Protein AF-A0A921V0W6-F1 (afdb_monomer_lite)

Organism: Sorghum bicolor (NCBI:txid4558)

pLDDT: mean 82.1, std 12.45, range [51.16, 97.31]

Structure (mmCIF, N/CA/C/O backbone):
data_AF-A0A921V0W6-F1
#
_entry.id   AF-A0A921V0W6-F1
#
loop_
_atom_site.group_PDB
_atom_site.id
_atom_site.type_symbol
_atom_site.label_atom_id
_atom_site.label_alt_id
_atom_site.label_comp_id
_atom_site.label_asym_id
_atom_site.label_entity_id
_atom_site.label_seq_id
_atom_site.pdbx_PDB_ins_code
_atom_site.Cartn_x
_atom_site.Cartn_y
_atom_site.Cartn_z
_atom_site.occupancy
_atom_site.B_iso_or_equiv
_atom_site.auth_seq_id
_atom_site.auth_comp_id
_atom_site.auth_asym_id
_atom_site.auth_atom_id
_atom_site.pdbx_PDB_model_num
ATOM 1 N N . MET A 1 1 ? -14.872 -1.450 12.936 1.00 90.38 1 MET A N 1
ATOM 2 C CA . MET A 1 1 ? -14.975 -0.252 12.064 1.00 90.38 1 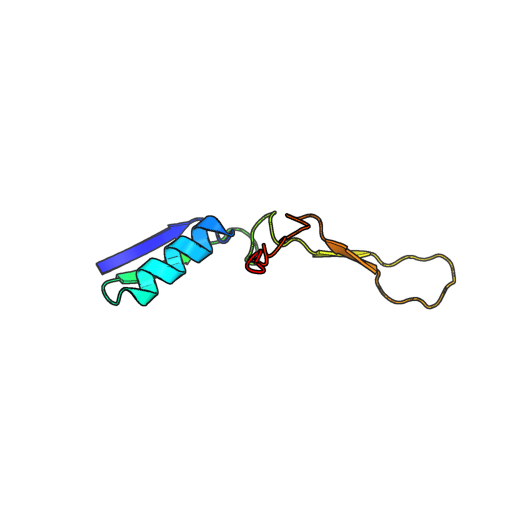MET A CA 1
ATOM 3 C C . MET A 1 1 ? -14.599 -0.630 10.632 1.00 90.38 1 MET A C 1
ATOM 5 O O . MET A 1 1 ? -13.857 -1.590 10.480 1.00 90.38 1 MET A O 1
ATOM 9 N N . ARG A 1 2 ? -15.105 0.048 9.592 1.00 95.75 2 ARG A N 1
ATOM 10 C CA . ARG A 1 2 ? -14.679 -0.170 8.191 1.00 95.75 2 ARG A CA 1
ATOM 11 C C . ARG A 1 2 ? -13.967 1.077 7.681 1.00 95.75 2 ARG A C 1
ATOM 13 O O . ARG A 1 2 ? -14.482 2.170 7.892 1.00 95.75 2 ARG A O 1
ATOM 20 N N . VAL A 1 3 ? -12.813 0.911 7.041 1.00 96.88 3 VAL A N 1
ATOM 21 C CA . VAL A 1 3 ? -11.994 2.023 6.538 1.00 96.88 3 VAL A CA 1
ATOM 22 C C . VAL A 1 3 ? -11.587 1.753 5.095 1.00 96.88 3 VAL A C 1
ATOM 24 O O . VAL A 1 3 ? -11.110 0.667 4.778 1.00 96.88 3 VAL A O 1
ATOM 27 N N . ALA A 1 4 ? -11.764 2.750 4.233 1.00 97.31 4 ALA A N 1
ATOM 28 C CA . ALA A 1 4 ? -11.225 2.747 2.881 1.00 97.31 4 ALA A CA 1
ATOM 29 C C . ALA A 1 4 ? -9.951 3.597 2.846 1.00 97.31 4 ALA A C 1
ATOM 31 O O . ALA A 1 4 ? -9.964 4.744 3.290 1.00 97.31 4 ALA A O 1
ATOM 32 N N . VAL A 1 5 ? -8.868 3.039 2.315 1.00 96.88 5 VAL A N 1
ATOM 33 C CA . VAL A 1 5 ? -7.623 3.758 2.031 1.00 96.88 5 VAL A CA 1
ATOM 34 C C . VAL A 1 5 ? -7.514 3.895 0.518 1.00 96.88 5 VAL A C 1
ATOM 36 O O . VAL A 1 5 ? -7.642 2.904 -0.195 1.00 96.88 5 VAL A O 1
ATOM 39 N N . VAL A 1 6 ? -7.318 5.115 0.021 1.00 96.38 6 VAL A N 1
ATOM 40 C CA . VAL A 1 6 ? -7.217 5.404 -1.417 1.00 96.38 6 VAL A CA 1
ATOM 41 C C . VAL A 1 6 ? -5.780 5.810 -1.735 1.00 96.38 6 VAL A C 1
ATOM 43 O O . VAL A 1 6 ? -5.269 6.766 -1.156 1.00 96.38 6 VAL A O 1
ATOM 46 N N . GLY A 1 7 ? -5.151 5.079 -2.652 1.00 93.88 7 GLY A N 1
ATOM 47 C CA . GLY A 1 7 ? -3.740 5.181 -3.013 1.00 93.88 7 GLY A CA 1
ATOM 48 C C . GLY A 1 7 ? -2.893 4.096 -2.343 1.00 93.88 7 GLY A C 1
ATOM 49 O O . GLY A 1 7 ? -2.811 4.019 -1.121 1.00 93.88 7 GLY A O 1
ATOM 50 N N . GLY A 1 8 ? -2.228 3.276 -3.151 1.00 92.38 8 GLY A N 1
ATOM 51 C CA . GLY A 1 8 ? -1.342 2.172 -2.777 1.00 92.38 8 GLY A CA 1
ATOM 52 C C . GLY A 1 8 ? 0.144 2.536 -2.753 1.00 92.38 8 GLY A C 1
ATOM 53 O O . GLY A 1 8 ? 0.984 1.642 -2.807 1.00 92.38 8 GLY A O 1
ATOM 54 N N . GLY A 1 9 ? 0.485 3.828 -2.686 1.00 90.75 9 GLY A N 1
ATOM 55 C CA . GLY A 1 9 ? 1.852 4.299 -2.430 1.00 90.75 9 GLY A CA 1
ATOM 56 C C . GLY A 1 9 ? 2.319 4.027 -0.993 1.00 90.75 9 GLY A C 1
ATOM 57 O O . GLY A 1 9 ? 1.552 3.536 -0.161 1.00 90.75 9 GLY A O 1
ATOM 58 N N . VAL A 1 10 ? 3.566 4.391 -0.671 1.00 89.38 10 VAL A N 1
ATOM 59 C CA . VAL A 1 10 ? 4.186 4.109 0.643 1.00 89.38 10 VAL A CA 1
ATOM 60 C C . VAL A 1 10 ? 3.337 4.593 1.826 1.00 89.38 10 VAL A C 1
ATOM 62 O O . VAL A 1 10 ? 3.144 3.857 2.793 1.00 89.38 10 VAL A O 1
ATOM 65 N N . ALA A 1 11 ? 2.760 5.793 1.728 1.00 91.00 11 ALA A N 1
ATOM 66 C CA . ALA A 1 11 ? 1.924 6.365 2.781 1.00 91.00 11 ALA A CA 1
ATOM 67 C C . ALA A 1 11 ? 0.604 5.597 2.965 1.00 91.00 11 ALA A C 1
ATOM 69 O O . ALA A 1 11 ? 0.202 5.318 4.094 1.00 91.00 11 ALA A O 1
ATOM 70 N N . GLY A 1 12 ? -0.054 5.222 1.865 1.00 94.06 12 GLY A N 1
ATOM 71 C CA . GLY A 1 12 ? -1.310 4.474 1.906 1.00 94.06 12 GLY A CA 1
ATOM 72 C C . GLY A 1 12 ? -1.119 3.053 2.430 1.00 94.06 12 GLY A C 1
ATOM 73 O O . GLY A 1 12 ? -1.883 2.603 3.282 1.00 94.06 12 GLY A O 1
ATOM 74 N N . LEU A 1 13 ? -0.045 2.378 2.012 1.00 94.25 13 LEU A N 1
ATOM 75 C CA . LEU A 1 13 ? 0.330 1.067 2.543 1.00 94.25 13 LEU A CA 1
ATOM 76 C C . LEU A 1 13 ? 0.660 1.131 4.038 1.00 94.25 13 LEU A C 1
ATOM 78 O O . LEU A 1 13 ? 0.184 0.285 4.793 1.00 94.25 13 LEU A O 1
ATOM 82 N N . ALA A 1 14 ? 1.408 2.144 4.485 1.00 94.12 14 ALA A N 1
ATOM 83 C CA . ALA A 1 14 ? 1.710 2.337 5.902 1.00 94.12 14 ALA A CA 1
ATOM 84 C C . ALA A 1 14 ? 0.437 2.578 6.733 1.00 94.12 14 ALA A C 1
ATOM 86 O O . ALA A 1 14 ? 0.249 1.948 7.774 1.00 94.12 14 ALA A O 1
ATOM 87 N N . ALA A 1 15 ? -0.470 3.433 6.248 1.00 94.62 15 ALA A N 1
ATOM 88 C CA . ALA A 1 15 ? -1.743 3.703 6.910 1.00 94.62 15 ALA A CA 1
ATOM 89 C C . ALA A 1 15 ? -2.627 2.449 6.983 1.00 94.62 15 ALA A C 1
ATOM 91 O O . ALA A 1 15 ? -3.139 2.113 8.051 1.00 94.62 15 ALA A O 1
ATOM 92 N N . ALA A 1 16 ? -2.779 1.726 5.869 1.00 95.50 16 ALA A N 1
ATOM 93 C CA . ALA A 1 16 ? -3.555 0.493 5.823 1.00 95.50 16 ALA A CA 1
ATOM 94 C C . ALA A 1 16 ? -2.976 -0.581 6.754 1.00 95.50 16 ALA A C 1
ATOM 96 O O . ALA A 1 16 ? -3.732 -1.246 7.464 1.00 95.50 16 ALA A O 1
ATOM 97 N N . HIS A 1 17 ? -1.646 -0.714 6.786 1.00 94.81 17 HIS A N 1
ATOM 98 C CA . HIS A 1 17 ? -0.950 -1.660 7.650 1.00 94.81 17 HIS A CA 1
ATOM 99 C C . HIS A 1 17 ? -1.208 -1.366 9.128 1.00 94.81 17 HIS A C 1
ATOM 101 O O . HIS A 1 17 ? -1.624 -2.260 9.862 1.00 94.81 17 HIS A O 1
ATOM 107 N N . GLU A 1 18 ? -1.024 -0.119 9.562 1.00 95.81 18 GLU A N 1
ATOM 108 C CA . GLU A 1 18 ? -1.196 0.242 10.969 1.00 95.81 18 GLU A CA 1
ATOM 109 C C . GLU A 1 18 ? -2.659 0.121 11.417 1.00 95.81 18 GLU A C 1
ATOM 111 O O . GLU A 1 18 ? -2.949 -0.431 12.482 1.00 95.81 18 GLU A O 1
ATOM 116 N N . LEU A 1 19 ? -3.603 0.541 10.567 1.00 94.38 19 LEU A N 1
ATOM 117 C CA . LEU A 1 19 ? -5.034 0.394 10.832 1.00 94.38 19 LEU A CA 1
ATOM 118 C C . LEU A 1 19 ? -5.445 -1.078 10.955 1.00 94.38 19 LEU A C 1
ATOM 120 O O . LEU A 1 19 ? -6.166 -1.425 11.891 1.00 94.38 19 LEU A O 1
ATOM 124 N N . ALA A 1 20 ? -4.968 -1.947 10.061 1.00 92.88 20 ALA A N 1
ATOM 125 C CA . ALA A 1 20 ? -5.251 -3.379 10.125 1.00 92.88 20 ALA A CA 1
ATOM 126 C C . ALA A 1 20 ? -4.609 -4.032 11.360 1.00 92.88 20 ALA A C 1
ATOM 128 O O . ALA A 1 20 ? -5.251 -4.819 12.057 1.00 92.88 20 ALA A O 1
ATOM 129 N N . ARG A 1 21 ? -3.360 -3.664 11.675 1.00 94.38 21 ARG A N 1
ATOM 130 C CA . ARG A 1 21 ? -2.595 -4.196 12.812 1.00 94.38 21 ARG A CA 1
ATOM 131 C C . ARG A 1 21 ? -3.198 -3.810 14.163 1.00 94.38 21 ARG A C 1
ATOM 133 O O . ARG A 1 21 ? -3.124 -4.594 15.104 1.00 94.38 21 ARG A O 1
ATOM 140 N N . SER A 1 22 ? -3.820 -2.635 14.261 1.00 91.50 22 SER A N 1
ATOM 141 C CA . SER A 1 22 ? -4.495 -2.172 15.482 1.00 91.50 22 SER A CA 1
ATOM 142 C C . SER A 1 22 ? -5.709 -3.026 15.894 1.00 91.50 22 SER A C 1
ATOM 144 O O . SER A 1 22 ? -6.202 -2.890 17.011 1.00 91.50 22 SER A O 1
ATOM 146 N N . GLY A 1 23 ? -6.215 -3.899 15.009 1.00 83.75 23 GLY A N 1
ATOM 147 C CA . GLY A 1 23 ? -7.301 -4.846 15.297 1.00 83.75 23 GLY A CA 1
ATOM 148 C C . GLY A 1 23 ? -8.713 -4.243 15.355 1.00 83.75 23 GLY A C 1
ATOM 149 O O . GLY A 1 23 ? -9.685 -4.984 15.478 1.00 83.75 23 GLY A O 1
ATOM 150 N N . GLY A 1 24 ? -8.862 -2.918 15.239 1.00 88.94 24 GLY A N 1
ATOM 151 C CA . GLY A 1 24 ? -10.162 -2.228 15.323 1.00 88.94 24 GLY A CA 1
ATOM 152 C C . GLY A 1 24 ? -10.868 -1.979 13.982 1.00 88.94 24 GLY A C 1
ATOM 153 O O . GLY A 1 24 ? -12.053 -1.607 13.949 1.00 88.94 24 GLY A O 1
ATOM 154 N N . ALA A 1 25 ? -10.165 -2.166 12.863 1.00 92.38 25 ALA A N 1
ATOM 155 C CA . ALA A 1 25 ? -10.627 -1.773 11.537 1.00 92.38 25 ALA A CA 1
ATOM 156 C C . ALA A 1 25 ? -10.511 -2.905 10.506 1.00 92.38 25 ALA A C 1
ATOM 158 O O . ALA A 1 25 ? -9.463 -3.521 10.346 1.00 92.38 25 ALA A O 1
ATOM 159 N N . LEU A 1 26 ? -11.590 -3.117 9.751 1.00 95.69 26 LEU A N 1
ATOM 160 C CA . LEU A 1 26 ? -11.566 -3.825 8.478 1.00 95.69 26 LEU A CA 1
ATOM 161 C C . LEU A 1 26 ? -11.196 -2.810 7.393 1.00 95.69 26 LEU A C 1
ATOM 163 O O . LEU A 1 26 ? -11.967 -1.880 7.136 1.00 95.69 26 LEU A O 1
ATOM 167 N N . VAL A 1 27 ? -10.019 -2.975 6.796 1.00 97.25 27 VAL A N 1
ATOM 168 C CA . VAL A 1 27 ? -9.445 -2.020 5.841 1.00 97.25 27 VAL A CA 1
ATOM 169 C C . VAL A 1 27 ? -9.599 -2.533 4.409 1.00 97.25 27 VAL A C 1
ATOM 171 O O . VAL A 1 27 ? -9.323 -3.698 4.132 1.00 97.25 27 VAL A O 1
ATOM 174 N N . THR A 1 28 ? -10.007 -1.659 3.492 1.00 97.31 28 THR A N 1
ATOM 175 C CA . THR A 1 28 ? -9.966 -1.899 2.043 1.00 97.31 28 THR A CA 1
ATOM 176 C C . THR A 1 28 ? -9.072 -0.849 1.394 1.00 97.31 28 THR A C 1
ATOM 178 O O . THR A 1 28 ? -9.323 0.344 1.547 1.00 97.31 28 THR A O 1
ATOM 181 N N . LEU A 1 29 ? -8.027 -1.288 0.694 1.00 95.81 29 LEU A N 1
ATOM 182 C CA . LEU A 1 29 ? -7.113 -0.427 -0.054 1.00 95.81 29 LEU A CA 1
ATOM 183 C C . LEU A 1 29 ? -7.540 -0.383 -1.524 1.00 95.81 29 LEU A C 1
ATOM 185 O O . LEU A 1 29 ? -7.725 -1.433 -2.135 1.00 95.81 29 LEU A O 1
ATOM 189 N N . TYR A 1 30 ? -7.660 0.816 -2.083 1.00 96.06 30 TYR A N 1
ATOM 190 C CA . TYR A 1 30 ? -7.932 1.047 -3.497 1.00 96.06 30 TYR A CA 1
ATOM 191 C C . TYR A 1 30 ? -6.717 1.702 -4.147 1.00 96.06 30 TYR A C 1
ATOM 193 O O . TYR A 1 30 ? -6.271 2.754 -3.697 1.00 96.06 30 TYR A O 1
ATOM 201 N N . GLU A 1 31 ? -6.210 1.105 -5.218 1.00 94.50 31 GLU A N 1
ATOM 202 C CA . GLU A 1 31 ? -5.177 1.673 -6.085 1.00 94.50 31 GLU A CA 1
ATOM 203 C C . GLU A 1 31 ? -5.729 1.723 -7.512 1.00 94.50 31 GLU A C 1
ATOM 205 O O . GLU A 1 31 ? -6.510 0.861 -7.913 1.00 94.50 31 GLU A O 1
ATOM 210 N N . LYS A 1 32 ? -5.392 2.788 -8.240 1.00 93.44 32 LYS A N 1
ATOM 211 C CA . LYS A 1 32 ? -5.818 2.997 -9.623 1.00 93.44 32 LYS A CA 1
ATOM 212 C C . LYS A 1 32 ? -5.048 2.085 -10.576 1.00 93.44 32 LYS A C 1
ATOM 214 O O . LYS A 1 32 ? -5.617 1.624 -11.561 1.00 93.44 32 LYS A O 1
ATOM 219 N N . GLU A 1 33 ? -3.765 1.887 -10.304 1.00 88.56 33 GLU A N 1
ATOM 220 C CA . GLU A 1 33 ? -2.874 1.065 -11.114 1.00 88.56 33 GLU A CA 1
ATOM 221 C C . GLU A 1 33 ? -2.958 -0.425 -10.729 1.00 88.56 33 GLU A C 1
ATOM 223 O O . GLU A 1 33 ? -3.450 -0.801 -9.665 1.00 88.56 33 GLU A O 1
ATOM 228 N N . ASP A 1 34 ? -2.431 -1.295 -11.587 1.00 88.38 34 ASP A N 1
ATOM 229 C CA . ASP A 1 34 ? -2.360 -2.750 -11.384 1.00 88.38 34 ASP A CA 1
ATOM 230 C C . ASP A 1 34 ? -1.253 -3.188 -10.405 1.00 88.38 34 ASP A C 1
ATOM 232 O O . ASP A 1 34 ? -1.019 -4.380 -10.194 1.00 88.38 34 ASP A O 1
ATOM 236 N N . ARG A 1 35 ? -0.573 -2.220 -9.787 1.00 84.31 35 ARG A N 1
ATOM 237 C CA . ARG A 1 35 ? 0.609 -2.424 -8.951 1.00 84.31 35 ARG A CA 1
ATOM 238 C C . ARG A 1 35 ? 0.603 -1.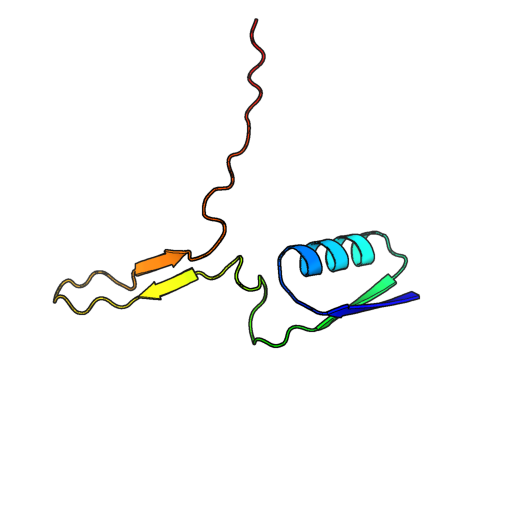526 -7.719 1.00 84.31 35 ARG A C 1
ATOM 240 O O . ARG A 1 35 ? 0.191 -0.370 -7.765 1.00 84.31 35 ARG A O 1
ATOM 247 N N . LEU A 1 36 ? 1.132 -2.059 -6.622 1.00 85.31 36 LEU A N 1
ATOM 248 C CA . LEU A 1 36 ? 1.323 -1.338 -5.364 1.00 85.31 36 LEU A CA 1
ATOM 249 C C . LEU A 1 36 ? 2.683 -0.622 -5.333 1.00 85.31 36 LEU A C 1
ATOM 251 O O . LEU A 1 36 ? 3.583 -0.935 -6.107 1.00 85.31 36 LEU A O 1
ATOM 255 N N . GLY A 1 37 ? 2.835 0.328 -4.411 1.00 80.81 37 GLY A N 1
ATOM 256 C CA . GLY A 1 37 ? 4.066 1.092 -4.189 1.00 80.81 37 GLY A CA 1
ATOM 257 C C . GLY A 1 37 ? 4.091 2.475 -4.849 1.00 80.81 37 GLY A C 1
ATOM 258 O O . GLY A 1 37 ? 4.968 3.280 -4.546 1.00 80.81 37 GLY A O 1
ATOM 259 N N . GLY A 1 38 ? 3.094 2.808 -5.676 1.00 77.75 38 GLY A N 1
ATOM 260 C CA . GLY A 1 38 ? 2.971 4.124 -6.309 1.00 77.75 38 GLY A CA 1
ATOM 261 C C . GLY A 1 38 ? 4.120 4.441 -7.279 1.00 77.75 38 GLY A C 1
ATOM 262 O O . GLY A 1 38 ? 4.682 3.553 -7.924 1.00 77.75 38 GLY A O 1
ATOM 263 N N . TYR A 1 39 ? 4.471 5.725 -7.402 1.00 67.94 39 TYR A N 1
ATOM 264 C CA . TYR A 1 39 ? 5.690 6.150 -8.110 1.00 67.94 39 TYR A CA 1
ATOM 265 C C . TYR A 1 39 ? 6.972 5.832 -7.320 1.00 67.94 39 TYR A C 1
ATOM 267 O O . TYR A 1 39 ? 8.052 5.828 -7.903 1.00 67.94 39 TYR A O 1
ATOM 275 N N . ASP A 1 40 ? 6.847 5.524 -6.027 1.00 63.53 40 ASP A N 1
ATOM 276 C CA . ASP A 1 40 ? 7.946 5.368 -5.069 1.00 63.53 40 ASP A CA 1
ATOM 277 C C . ASP A 1 40 ? 8.493 3.928 -4.969 1.00 63.53 40 ASP A C 1
ATOM 279 O O . ASP A 1 40 ? 9.377 3.675 -4.153 1.00 63.53 40 ASP A O 1
ATOM 283 N N . ALA A 1 41 ? 8.004 2.984 -5.783 1.00 63.12 41 ALA A N 1
ATOM 284 C CA . ALA A 1 41 ? 8.574 1.633 -5.924 1.00 63.12 41 ALA A CA 1
ATOM 285 C C . ALA A 1 41 ? 8.549 1.128 -7.385 1.00 63.12 41 ALA A C 1
ATOM 287 O O . ALA A 1 41 ? 8.162 -0.000 -7.690 1.00 63.12 41 ALA A O 1
ATOM 288 N N . ARG A 1 42 ? 8.886 2.005 -8.328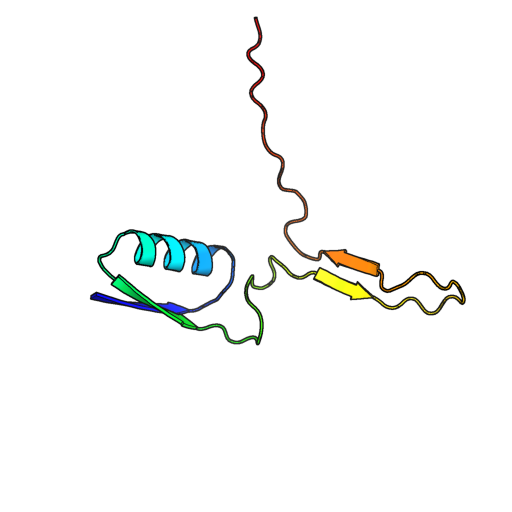 1.00 70.50 42 ARG A N 1
ATOM 289 C CA . ARG A 1 42 ? 8.898 1.769 -9.767 1.00 70.50 42 ARG A CA 1
ATOM 290 C C . ARG A 1 42 ? 10.279 1.294 -10.213 1.00 70.50 42 ARG A C 1
ATOM 292 O O . ARG A 1 42 ? 11.090 2.092 -10.670 1.00 70.50 42 ARG A O 1
ATOM 299 N N . THR A 1 43 ? 10.486 -0.015 -10.200 1.00 74.38 43 THR A N 1
ATOM 300 C CA . THR A 1 43 ? 11.548 -0.646 -10.992 1.00 74.38 43 THR A CA 1
ATOM 301 C C . THR A 1 43 ? 11.056 -0.864 -12.425 1.00 74.38 43 THR A C 1
ATOM 303 O O . THR A 1 43 ? 9.919 -1.290 -12.644 1.00 74.38 43 THR A O 1
ATOM 306 N N . MET A 1 44 ? 11.876 -0.502 -13.407 1.00 75.69 44 MET A N 1
ATOM 307 C CA . MET A 1 44 ? 11.625 -0.700 -14.830 1.00 75.69 44 MET A CA 1
ATOM 308 C C . MET A 1 44 ? 12.686 -1.610 -15.431 1.00 75.69 44 MET A C 1
ATOM 310 O O . MET A 1 44 ? 13.878 -1.376 -15.250 1.00 75.69 44 MET A O 1
ATOM 314 N N . ASP A 1 45 ? 12.234 -2.595 -16.197 1.00 81.94 45 ASP A N 1
ATOM 315 C CA . ASP A 1 45 ? 13.105 -3.511 -16.920 1.00 81.94 45 ASP A CA 1
ATOM 316 C C . ASP A 1 45 ? 13.347 -2.945 -18.317 1.00 81.94 45 ASP A C 1
ATOM 318 O O . ASP A 1 45 ? 12.417 -2.814 -19.118 1.00 81.94 45 ASP A O 1
ATOM 322 N N . ILE A 1 46 ? 14.592 -2.572 -18.604 1.00 83.06 46 ILE A N 1
ATOM 323 C CA . ILE A 1 46 ? 14.999 -2.069 -19.914 1.00 83.06 46 ILE A CA 1
ATOM 324 C C . ILE A 1 46 ? 15.740 -3.174 -20.650 1.00 83.06 46 ILE A C 1
ATOM 326 O O . ILE A 1 46 ? 16.806 -3.620 -20.229 1.00 83.06 46 ILE A O 1
ATOM 330 N N . VAL A 1 47 ? 15.176 -3.603 -21.775 1.00 82.56 47 VAL A N 1
ATOM 331 C CA . VAL A 1 47 ? 15.877 -4.470 -22.722 1.00 82.56 47 VAL A CA 1
ATOM 332 C C . VAL A 1 47 ? 16.801 -3.590 -23.554 1.00 82.56 47 VAL A C 1
ATOM 334 O O . VAL A 1 47 ? 16.340 -2.666 -24.225 1.00 82.56 47 VAL A O 1
ATOM 337 N N . ILE A 1 48 ? 18.101 -3.861 -23.482 1.00 81.56 48 ILE A N 1
ATOM 338 C CA . ILE A 1 48 ? 19.108 -3.193 -24.303 1.00 81.56 48 ILE A CA 1
ATOM 339 C C . ILE A 1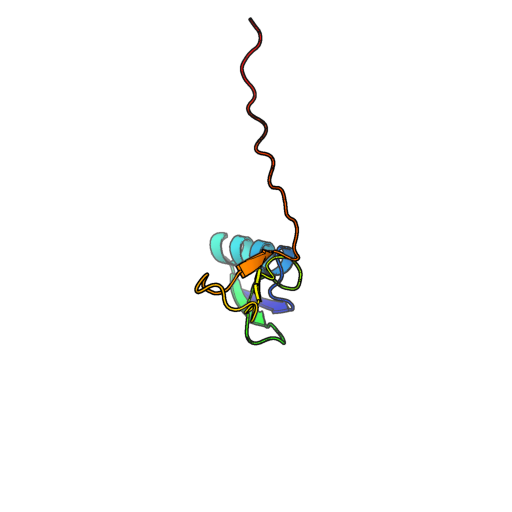 48 ? 19.399 -4.110 -25.488 1.00 81.56 48 ILE A C 1
ATOM 341 O O . ILE A 1 48 ? 19.838 -5.240 -25.303 1.00 81.56 48 ILE A O 1
ATOM 345 N N . ASP A 1 49 ? 19.129 -3.627 -26.696 1.00 78.38 49 ASP A N 1
ATOM 346 C CA . ASP A 1 49 ? 19.489 -4.315 -27.937 1.00 78.38 49 ASP A CA 1
ATOM 347 C C . ASP A 1 49 ? 20.790 -3.714 -28.483 1.00 78.38 49 ASP A C 1
ATOM 349 O O . ASP A 1 49 ? 20.786 -2.849 -29.358 1.00 78.38 49 ASP A O 1
ATOM 353 N N . ASP A 1 50 ? 21.915 -4.098 -27.877 1.00 80.12 50 ASP A N 1
ATOM 354 C CA . ASP A 1 50 ? 23.266 -3.684 -28.286 1.00 80.12 50 ASP A CA 1
ATOM 355 C C . ASP A 1 50 ? 24.110 -4.854 -28.825 1.00 80.12 50 ASP A C 1
ATOM 357 O O . ASP A 1 50 ? 25.315 -4.720 -29.050 1.00 80.12 50 ASP A O 1
ATOM 361 N N . GLY A 1 51 ? 23.483 -6.014 -29.048 1.00 73.88 51 GLY A N 1
ATOM 362 C CA . GLY A 1 51 ? 24.158 -7.246 -29.454 1.00 73.88 51 GLY A CA 1
ATOM 363 C C . GLY A 1 51 ? 24.905 -7.968 -28.325 1.00 73.88 51 GLY A C 1
ATOM 364 O O . GLY A 1 51 ? 25.477 -9.031 -28.576 1.00 73.88 51 GLY A O 1
ATOM 365 N N . SER A 1 52 ? 24.894 -7.450 -27.090 1.00 70.19 52 SER A N 1
ATOM 366 C CA . SER A 1 52 ? 25.341 -8.180 -25.904 1.00 70.19 52 SER A CA 1
ATOM 367 C C . SER A 1 52 ? 24.177 -8.988 -25.319 1.00 70.19 52 SER A C 1
ATOM 369 O O . SER A 1 52 ? 23.074 -8.485 -25.134 1.00 70.19 52 SER A O 1
ATOM 371 N N . SER A 1 53 ? 24.392 -10.268 -25.006 1.00 63.91 53 SER A N 1
ATOM 372 C CA . SER A 1 53 ? 23.352 -11.146 -24.431 1.00 63.91 53 SER A CA 1
ATOM 373 C C . SER A 1 53 ? 23.071 -10.869 -22.947 1.00 63.91 53 SER A C 1
ATOM 375 O O . SER A 1 53 ? 22.728 -11.778 -22.188 1.00 63.91 53 SER A O 1
ATOM 377 N N . THR A 1 54 ? 23.272 -9.636 -22.499 1.00 67.56 54 THR A N 1
ATOM 378 C CA . THR A 1 54 ? 23.038 -9.242 -21.115 1.00 67.56 54 THR A CA 1
ATOM 379 C C . THR A 1 54 ? 21.531 -9.053 -20.971 1.00 67.56 54 THR A C 1
ATOM 381 O O . THR A 1 54 ? 20.938 -8.282 -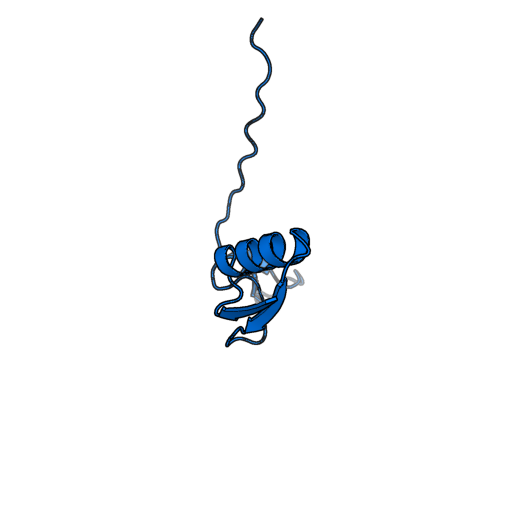21.714 1.00 67.56 54 THR A O 1
ATOM 384 N N . GLY A 1 55 ? 20.877 -9.823 -20.099 1.00 79.31 55 GLY A N 1
ATOM 385 C CA . GLY A 1 55 ? 19.424 -9.750 -19.907 1.00 79.31 55 GLY A CA 1
ATOM 386 C C . GLY A 1 55 ? 18.917 -8.349 -19.505 1.00 79.31 55 GLY A C 1
ATOM 387 O O . GLY A 1 55 ? 19.697 -7.401 -19.417 1.00 79.31 55 GLY A O 1
ATOM 388 N N . PRO A 1 56 ? 17.607 -8.203 -19.233 1.00 82.38 56 PRO A N 1
ATOM 389 C CA . PRO A 1 56 ? 17.006 -6.911 -18.910 1.00 82.38 56 PRO A CA 1
ATOM 390 C C . PRO A 1 56 ? 17.753 -6.177 -17.789 1.00 82.38 56 PRO A C 1
ATOM 392 O O . PRO A 1 56 ? 18.090 -6.763 -16.760 1.00 82.38 56 PRO A O 1
ATOM 395 N N . VAL A 1 57 ? 17.990 -4.881 -17.984 1.00 84.31 57 VAL A N 1
ATOM 396 C CA . VAL A 1 57 ? 18.581 -4.008 -16.971 1.00 84.31 57 VAL A CA 1
ATOM 397 C C . VAL A 1 57 ? 17.468 -3.447 -16.099 1.00 84.31 57 VAL A C 1
ATOM 399 O O . VAL A 1 57 ? 16.592 -2.730 -16.580 1.00 84.31 57 VAL A O 1
ATOM 402 N N . HIS A 1 58 ? 17.519 -3.757 -14.808 1.00 82.75 58 HIS A N 1
ATOM 403 C CA . HIS A 1 58 ? 16.571 -3.252 -13.820 1.00 82.75 58 HIS A CA 1
ATOM 404 C C . HIS A 1 58 ? 16.971 -1.837 -13.374 1.00 82.75 58 HIS A C 1
ATOM 406 O O . HIS A 1 58 ? 18.032 -1.647 -12.778 1.00 82.75 58 HIS A O 1
ATOM 412 N N . ILE A 1 59 ? 16.121 -0.844 -13.641 1.00 79.81 59 ILE A N 1
ATOM 413 C CA . ILE A 1 59 ? 16.311 0.552 -13.229 1.00 79.81 59 ILE A CA 1
ATOM 414 C C . ILE A 1 59 ? 15.236 0.930 -12.221 1.00 79.81 59 ILE A C 1
ATOM 416 O O . ILE A 1 59 ? 14.054 0.977 -12.554 1.00 79.81 59 ILE A O 1
ATOM 420 N N . ASP A 1 60 ? 15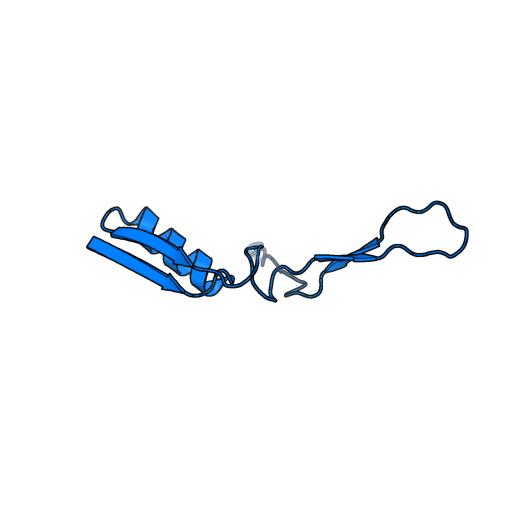.643 1.245 -10.996 1.00 79.88 60 ASP A N 1
ATOM 421 C CA . ASP A 1 60 ? 14.741 1.837 -10.014 1.00 79.88 60 ASP A CA 1
ATOM 422 C C . ASP A 1 60 ? 14.555 3.330 -10.308 1.00 79.88 60 ASP A C 1
ATOM 424 O O . ASP A 1 60 ? 15.528 4.041 -10.532 1.00 79.88 60 ASP A O 1
ATOM 428 N N . LEU A 1 61 ? 13.314 3.808 -10.353 1.00 73.69 61 LEU A N 1
ATOM 429 C CA . LEU A 1 61 ? 12.966 5.215 -10.598 1.00 73.69 61 LEU A CA 1
ATOM 430 C C . LEU A 1 61 ? 12.410 5.890 -9.343 1.00 73.69 61 LEU A C 1
ATOM 432 O O . LEU A 1 61 ? 11.711 6.902 -9.426 1.00 73.69 61 LEU A O 1
ATOM 436 N N . SER A 1 62 ? 12.674 5.297 -8.188 1.00 71.75 62 SER A N 1
ATOM 437 C CA . SER A 1 62 ? 12.013 5.631 -6.943 1.00 71.75 62 SER A CA 1
ATOM 438 C C . SER A 1 62 ? 13.001 6.127 -5.900 1.00 71.75 62 SER A C 1
ATOM 440 O O . SER A 1 62 ? 14.054 6.646 -6.251 1.00 71.75 62 SER A O 1
ATOM 442 N N . LEU A 1 63 ? 12.652 6.106 -4.611 1.00 65.94 63 LEU A N 1
ATOM 443 C CA . LEU A 1 63 ? 13.484 6.671 -3.551 1.00 65.94 63 LEU A CA 1
ATOM 444 C C . LEU A 1 63 ? 14.720 5.775 -3.340 1.00 65.94 63 LEU A C 1
ATOM 446 O O . LEU A 1 63 ? 14.733 4.867 -2.516 1.00 65.94 63 LEU A O 1
ATOM 450 N N . MET A 1 64 ? 15.752 6.033 -4.141 1.00 65.31 64 MET A N 1
ATOM 451 C CA . MET A 1 64 ? 16.827 5.092 -4.484 1.00 65.31 64 MET A CA 1
ATOM 452 C C . MET A 1 64 ? 17.741 4.684 -3.321 1.00 65.31 64 MET A C 1
ATOM 454 O O . MET A 1 64 ? 18.576 3.796 -3.474 1.00 65.31 64 MET A O 1
ATOM 458 N N . VAL A 1 65 ? 17.653 5.342 -2.161 1.00 68.44 65 VAL A N 1
ATOM 459 C CA . VAL A 1 65 ? 18.596 5.114 -1.062 1.00 68.44 65 VAL A CA 1
ATOM 460 C C . VAL A 1 65 ? 17.883 5.116 0.284 1.00 68.44 65 VAL A C 1
ATOM 462 O O . VAL A 1 65 ? 17.529 6.162 0.825 1.00 68.44 65 VAL A O 1
ATOM 465 N N . PHE A 1 66 ? 17.762 3.929 0.882 1.00 67.38 66 PHE A N 1
ATOM 466 C CA . PHE A 1 66 ? 17.512 3.777 2.312 1.00 67.38 66 PHE A CA 1
ATOM 467 C C . PHE A 1 66 ? 18.852 3.655 3.043 1.00 67.38 66 PHE A C 1
ATOM 469 O O . PHE A 1 66 ? 19.454 2.582 3.106 1.00 67.38 66 PHE A O 1
ATOM 476 N N . ASN A 1 67 ? 19.342 4.761 3.602 1.00 74.56 67 ASN A N 1
ATOM 477 C CA . ASN A 1 67 ? 20.552 4.729 4.415 1.00 74.56 67 ASN A CA 1
ATOM 478 C C . ASN A 1 67 ? 20.202 4.344 5.861 1.00 74.56 67 ASN A C 1
ATOM 480 O O . ASN A 1 67 ? 19.694 5.161 6.630 1.00 74.56 67 ASN A O 1
ATOM 484 N N . ARG A 1 68 ? 20.478 3.095 6.253 1.00 71.62 68 ARG A N 1
ATOM 485 C CA . ARG A 1 68 ? 20.326 2.670 7.651 1.00 71.62 68 ARG A CA 1
ATOM 486 C C . ARG A 1 68 ? 21.448 3.297 8.478 1.00 71.62 68 ARG A C 1
ATOM 488 O O . ARG A 1 68 ? 22.585 2.831 8.424 1.00 71.62 68 ARG A O 1
ATOM 495 N N . VAL A 1 69 ? 21.127 4.314 9.277 1.00 74.69 69 VAL A N 1
ATOM 496 C CA . VAL A 1 69 ? 22.068 4.860 10.264 1.00 74.69 69 VAL A CA 1
ATOM 497 C C . VAL A 1 69 ? 22.439 3.743 11.243 1.00 74.69 69 VAL A C 1
ATOM 499 O O . VAL A 1 69 ? 21.591 3.239 11.979 1.00 74.69 69 VAL A O 1
ATOM 502 N N . ARG A 1 70 ? 23.707 3.325 11.235 1.00 65.62 70 ARG A N 1
ATOM 503 C CA . ARG A 1 70 ? 24.284 2.515 12.311 1.00 65.62 70 ARG A CA 1
ATOM 504 C C . ARG A 1 70 ? 24.851 3.471 13.350 1.00 65.62 70 ARG A C 1
ATOM 506 O O . ARG A 1 70 ? 25.881 4.089 13.110 1.00 65.62 70 ARG A O 1
ATOM 513 N N . THR A 1 71 ? 24.205 3.569 14.506 1.00 59.88 71 THR A N 1
ATOM 514 C CA . THR A 1 71 ? 24.850 4.142 15.690 1.00 59.88 71 THR A CA 1
ATOM 515 C C . THR A 1 71 ? 25.855 3.115 16.204 1.00 59.88 71 THR A C 1
ATOM 517 O O . THR A 1 71 ? 25.495 2.215 16.959 1.00 59.88 71 THR A O 1
ATOM 520 N N . SER A 1 72 ? 27.109 3.192 15.761 1.00 62.88 72 SER A N 1
ATOM 521 C CA . SER A 1 72 ? 28.215 2.594 16.509 1.00 62.88 72 SER A CA 1
ATOM 522 C C . SER A 1 72 ? 28.569 3.551 17.641 1.00 62.88 72 SER A C 1
ATOM 524 O O . SER A 1 72 ? 28.935 4.699 17.394 1.00 62.88 72 SER A O 1
ATOM 526 N N . TYR A 1 73 ? 28.392 3.077 18.870 1.00 56.34 73 TYR A N 1
ATOM 527 C CA . TYR A 1 73 ? 28.751 3.760 20.105 1.00 56.34 73 TYR A CA 1
ATOM 528 C C . TYR A 1 73 ? 30.212 4.228 20.021 1.00 56.34 73 TYR A C 1
ATOM 530 O O . TYR A 1 73 ? 31.117 3.413 19.841 1.00 56.34 73 TYR A O 1
ATOM 538 N N . ILE A 1 74 ? 30.422 5.541 20.074 1.00 53.69 74 ILE A N 1
ATOM 539 C CA . ILE A 1 74 ? 31.749 6.149 20.181 1.00 53.69 74 ILE A CA 1
ATOM 540 C C . ILE A 1 74 ? 32.140 6.004 21.655 1.00 53.69 74 ILE A C 1
ATOM 542 O O . ILE A 1 74 ? 31.481 6.590 22.515 1.00 53.69 74 ILE A O 1
ATOM 546 N N . HIS A 1 75 ? 33.121 5.147 21.934 1.00 51.16 75 HIS A N 1
ATOM 547 C CA . HIS A 1 75 ? 33.820 5.100 23.219 1.00 51.16 75 HIS A CA 1
ATOM 548 C C . HIS A 1 75 ? 34.965 6.108 23.219 1.00 51.16 75 HIS A C 1
ATOM 550 O O . HIS A 1 75 ? 35.613 6.245 22.155 1.00 51.16 75 HIS A O 1
#

Secondary structure (DSSP, 8-state):
-EEEEE--BHHHHHHHHHHHHTSS-EEEEE-SSSSSBGGGG-EEEEPP-SS----PEEEE-S-------------

Sequence (75 aa):
MRVAVVGGGVAGLAAAHELARSGGALVTLYEKEDRLGGYDARTMDIVIDDGSSTGPVHIDLSLMVFNRVRTSYIH

InterPro domains:
  IPR036188 FAD/NAD(P)-binding domain superfamily [G3DSA:3.50.50.60] (1-70)
  IPR036188 FAD/NAD(P)-binding domain superfamily [SSF51905] (1-66)
  IPR050464 Zeta Carotene Desaturase and Related Oxidoreductases [PTHR42923] (1-73)

Foldseek 3Di:
DEEEQEAQAPVSVVVQVVQVVVVPYDYDYDYPDPDGHPLAFDWDFADDPPVDPDGTDTDGRHPPDDDDDDPDDDD

Radius of gyration: 18.74 Å; chains: 1; bounding box: 49×18×53 Å